Protein AF-A0A2T7EW88-F1 (afdb_monomer)

Mean predicted aligned error: 9.83 Å

Structure (mmCIF, N/CA/C/O backbone):
data_AF-A0A2T7EW88-F1
#
_entry.id   AF-A0A2T7EW88-F1
#
loop_
_atom_site.group_PDB
_atom_site.id
_atom_site.type_symbol
_atom_site.label_atom_id
_atom_site.label_alt_id
_atom_site.label_comp_id
_atom_site.label_asym_id
_atom_site.label_entity_id
_atom_site.label_seq_id
_atom_site.pdbx_PDB_ins_code
_atom_site.Cartn_x
_atom_site.Cartn_y
_atom_site.Cartn_z
_atom_site.occupancy
_atom_site.B_iso_or_equiv
_atom_site.auth_seq_id
_atom_site.auth_comp_id
_atom_site.auth_asym_id
_atom_site.auth_atom_id
_atom_site.pdbx_PDB_model_num
ATOM 1 N N . MET A 1 1 ? 34.403 -32.600 -33.759 1.00 54.12 1 MET A N 1
ATOM 2 C CA . MET A 1 1 ? 34.327 -32.278 -32.314 1.00 54.12 1 MET A CA 1
ATOM 3 C C . MET A 1 1 ? 34.501 -30.771 -32.156 1.00 54.12 1 MET A C 1
ATOM 5 O O . MET A 1 1 ? 35.353 -30.230 -32.841 1.00 54.12 1 MET A O 1
ATOM 9 N N . PHE A 1 2 ? 33.695 -30.127 -31.301 1.00 52.91 2 PHE A N 1
ATOM 10 C CA . PHE A 1 2 ? 33.738 -28.695 -30.920 1.00 52.91 2 PHE A CA 1
ATOM 11 C C . PHE A 1 2 ? 33.081 -27.637 -31.835 1.00 52.91 2 PHE A C 1
ATOM 13 O O . PHE A 1 2 ? 33.656 -26.585 -32.072 1.00 52.91 2 PHE A O 1
ATOM 20 N N . SER A 1 3 ? 31.824 -27.838 -32.253 1.00 55.34 3 SER A N 1
ATOM 21 C CA . SER A 1 3 ? 30.987 -26.744 -32.810 1.00 55.34 3 SER A CA 1
ATOM 22 C C . SER A 1 3 ? 29.745 -26.427 -31.953 1.00 55.34 3 SER A C 1
ATOM 24 O O . SER A 1 3 ? 28.782 -25.827 -32.406 1.00 55.34 3 SER A O 1
ATOM 26 N N . TRP A 1 4 ? 29.761 -26.814 -30.672 1.00 54.62 4 TRP A N 1
ATOM 27 C CA . TRP A 1 4 ? 28.675 -26.542 -29.712 1.00 54.62 4 TRP A CA 1
ATOM 28 C C . TRP A 1 4 ? 29.039 -25.479 -28.660 1.00 54.62 4 TRP A C 1
ATOM 30 O O . TRP A 1 4 ? 28.329 -25.294 -27.677 1.00 54.62 4 TRP A O 1
ATOM 40 N N . ILE A 1 5 ? 30.156 -24.769 -28.865 1.00 60.06 5 ILE A N 1
ATOM 41 C CA . ILE A 1 5 ? 30.682 -23.766 -27.922 1.00 60.06 5 ILE A CA 1
ATOM 42 C C . ILE A 1 5 ? 29.993 -22.401 -28.064 1.00 60.06 5 ILE A C 1
ATOM 44 O O . ILE A 1 5 ? 30.042 -21.602 -27.137 1.00 60.06 5 ILE A O 1
ATOM 48 N N . LEU A 1 6 ? 29.228 -22.145 -29.126 1.00 54.72 6 LEU A N 1
ATOM 49 C CA . LEU A 1 6 ? 28.382 -20.947 -29.202 1.00 54.72 6 LEU A CA 1
ATOM 50 C C . LEU A 1 6 ? 27.029 -21.187 -28.514 1.00 54.72 6 LEU A C 1
ATOM 52 O O . LEU A 1 6 ? 25.952 -20.910 -29.031 1.00 54.72 6 LEU A O 1
ATOM 56 N N . ARG A 1 7 ? 27.131 -21.705 -27.286 1.00 55.59 7 ARG A N 1
ATOM 57 C CA . ARG A 1 7 ? 26.180 -21.514 -26.202 1.00 55.59 7 ARG A CA 1
ATOM 58 C C . ARG A 1 7 ? 26.228 -20.036 -25.839 1.00 55.59 7 ARG A C 1
ATOM 60 O O . ARG A 1 7 ? 27.092 -19.580 -25.098 1.00 55.59 7 ARG A O 1
ATOM 67 N N . GLY A 1 8 ? 25.283 -19.296 -26.372 1.00 46.34 8 GLY A N 1
ATOM 68 C CA . GLY A 1 8 ? 25.019 -17.939 -25.952 1.00 46.34 8 GLY A CA 1
ATOM 69 C C . GLY A 1 8 ? 23.699 -17.550 -26.557 1.00 46.34 8 GLY A C 1
ATOM 70 O O . GLY A 1 8 ? 23.684 -17.031 -27.668 1.00 46.34 8 GLY A O 1
ATOM 71 N N . CYS A 1 9 ? 22.605 -17.839 -25.845 1.00 45.00 9 CYS A N 1
ATOM 72 C CA . CYS A 1 9 ? 21.364 -17.096 -26.011 1.00 45.00 9 CYS A CA 1
ATOM 73 C C . CYS A 1 9 ? 21.724 -15.627 -25.817 1.00 45.00 9 CYS A C 1
ATOM 75 O O . CYS A 1 9 ? 21.768 -15.108 -24.704 1.00 45.00 9 CYS A O 1
ATOM 77 N N . ARG A 1 10 ? 22.086 -14.984 -26.919 1.00 46.03 10 ARG A N 1
ATOM 78 C CA . ARG A 1 10 ? 22.114 -13.548 -27.043 1.00 46.03 10 ARG A CA 1
ATOM 79 C C . ARG A 1 10 ? 20.647 -13.187 -27.206 1.00 46.03 10 ARG A C 1
ATOM 81 O O . ARG A 1 10 ? 20.185 -12.944 -28.313 1.00 46.03 10 ARG A O 1
ATOM 88 N N . ASP A 1 11 ? 19.905 -13.259 -26.103 1.00 49.38 11 ASP A N 1
ATOM 89 C CA . ASP A 1 11 ? 18.691 -12.473 -25.956 1.00 49.38 11 ASP A CA 1
ATOM 90 C C . ASP A 1 11 ? 19.153 -11.015 -26.023 1.00 49.38 11 ASP A C 1
ATOM 92 O O . ASP A 1 11 ? 19.341 -10.339 -25.014 1.00 49.38 11 ASP A O 1
ATOM 96 N N . GLU A 1 12 ? 19.381 -10.522 -27.240 1.00 52.97 12 GLU A N 1
ATOM 97 C CA . GLU A 1 12 ? 19.181 -9.114 -27.535 1.00 52.97 12 GLU A CA 1
ATOM 98 C C . GLU A 1 12 ? 17.672 -8.879 -27.482 1.00 52.97 12 GLU A C 1
ATOM 100 O O . GLU A 1 12 ? 16.993 -8.650 -28.479 1.00 52.97 12 GLU A O 1
ATOM 105 N N . CYS A 1 13 ? 17.137 -8.953 -26.262 1.00 51.38 13 CYS A N 1
ATOM 106 C CA . CYS A 1 13 ? 15.988 -8.161 -25.897 1.00 51.38 13 CYS A CA 1
ATOM 107 C C . CYS A 1 13 ? 16.476 -6.730 -26.113 1.00 51.38 13 CYS A C 1
ATOM 109 O O . CYS A 1 13 ? 17.298 -6.231 -25.340 1.00 51.38 13 CYS A O 1
ATOM 111 N N . SER A 1 14 ? 16.112 -6.143 -27.254 1.00 64.50 14 SER A N 1
ATOM 112 C CA . SER A 1 14 ? 16.576 -4.814 -27.640 1.00 64.50 14 SER A CA 1
ATOM 113 C C . SER A 1 14 ? 16.349 -3.871 -26.459 1.00 64.50 14 SER A C 1
ATOM 115 O O . SER A 1 14 ? 15.374 -4.035 -25.728 1.00 64.50 14 SER A O 1
ATOM 117 N N . ALA A 1 15 ? 17.209 -2.873 -26.246 1.00 70.81 15 ALA A N 1
ATOM 118 C CA . ALA A 1 15 ? 17.064 -1.952 -25.109 1.00 70.81 15 ALA A CA 1
ATOM 119 C C . ALA A 1 15 ? 15.630 -1.373 -24.989 1.00 70.81 15 ALA A C 1
ATOM 121 O O . ALA A 1 15 ? 15.135 -1.129 -23.893 1.00 70.81 15 ALA A O 1
ATOM 122 N N . SER A 1 16 ? 14.919 -1.241 -26.118 1.00 74.69 16 SER A N 1
ATOM 123 C CA . SER A 1 16 ? 13.492 -0.902 -26.172 1.00 74.69 16 SER A CA 1
ATOM 124 C C . SER A 1 16 ? 12.571 -1.915 -25.471 1.00 74.69 16 SER A C 1
ATOM 126 O O . SER A 1 16 ? 11.675 -1.509 -24.732 1.00 74.69 16 SER A O 1
ATOM 128 N N . ASP A 1 17 ? 12.773 -3.216 -25.668 1.00 80.00 17 ASP A N 1
ATOM 129 C CA . ASP A 1 17 ? 11.967 -4.275 -25.054 1.00 80.00 17 ASP A CA 1
ATOM 130 C C . ASP A 1 17 ? 12.226 -4.388 -23.550 1.00 80.00 17 ASP A C 1
ATOM 132 O O . ASP A 1 17 ? 11.283 -4.560 -22.777 1.00 80.00 17 ASP A O 1
ATOM 136 N N . GLN A 1 18 ? 13.470 -4.174 -23.110 1.00 77.75 18 GLN A N 1
ATOM 137 C CA . GLN A 1 18 ? 13.804 -4.105 -21.683 1.00 77.75 18 GLN A CA 1
ATOM 138 C C . GLN A 1 18 ? 13.102 -2.926 -20.994 1.00 77.75 18 GLN A C 1
ATOM 140 O O . GLN A 1 18 ? 12.552 -3.078 -19.901 1.00 77.75 18 GLN A O 1
ATOM 145 N N . LEU A 1 19 ? 13.057 -1.761 -21.651 1.00 79.38 19 LEU A N 1
ATOM 146 C CA . LEU A 1 19 ? 12.337 -0.585 -21.150 1.00 79.38 19 LEU A CA 1
ATOM 147 C C . LEU A 1 19 ? 10.821 -0.817 -21.103 1.00 79.38 19 LEU A C 1
ATOM 149 O O . LEU A 1 19 ? 10.171 -0.449 -20.122 1.00 79.38 19 LEU A O 1
ATOM 153 N N . LYS A 1 20 ? 10.249 -1.468 -22.125 1.00 82.94 20 LYS A N 1
ATOM 154 C CA . LYS A 1 20 ? 8.825 -1.845 -22.137 1.00 82.94 20 LYS A CA 1
ATOM 155 C C . LYS A 1 20 ? 8.494 -2.829 -21.018 1.00 82.94 20 LYS A C 1
ATOM 157 O O . LYS A 1 20 ? 7.539 -2.603 -20.283 1.00 82.94 20 LYS A O 1
ATOM 162 N N . GLN A 1 21 ? 9.305 -3.869 -20.835 1.00 82.69 21 GLN A N 1
ATOM 163 C CA . GLN A 1 21 ? 9.113 -4.845 -19.765 1.00 82.69 21 GLN A CA 1
ATOM 164 C C . GLN A 1 21 ? 9.225 -4.192 -18.382 1.00 82.69 21 GLN A C 1
ATOM 166 O O . GLN A 1 21 ? 8.393 -4.452 -17.512 1.00 82.69 21 GLN A O 1
ATOM 171 N N . ALA A 1 22 ? 10.203 -3.304 -18.177 1.00 83.06 22 ALA A N 1
ATOM 172 C CA . ALA A 1 22 ? 10.329 -2.547 -1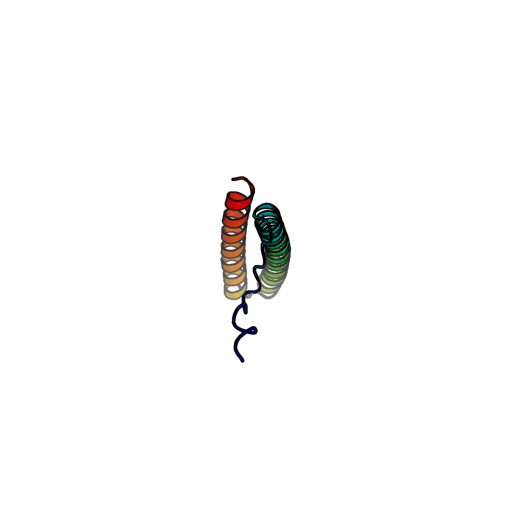6.935 1.00 83.06 22 ALA A CA 1
ATOM 173 C C . ALA A 1 22 ? 9.078 -1.694 -16.669 1.00 83.06 22 ALA A C 1
ATOM 175 O O . ALA A 1 22 ? 8.534 -1.733 -15.563 1.00 83.06 22 ALA A O 1
ATOM 176 N N . ARG A 1 23 ? 8.571 -0.989 -17.691 1.00 79.94 23 ARG A N 1
ATOM 177 C CA . ARG A 1 23 ? 7.329 -0.206 -17.608 1.00 79.94 23 ARG A CA 1
ATOM 178 C C . ARG A 1 23 ? 6.136 -1.075 -17.204 1.00 79.94 23 ARG A C 1
ATOM 180 O O . ARG A 1 23 ? 5.417 -0.707 -16.27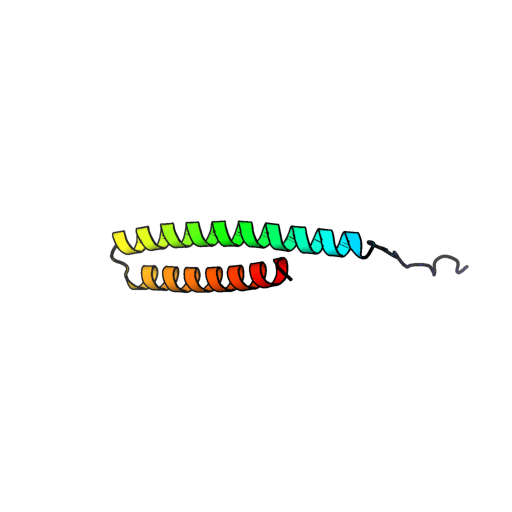7 1.00 79.94 23 ARG A O 1
ATOM 187 N N . ASP A 1 24 ? 5.938 -2.217 -17.857 1.00 85.56 24 ASP A N 1
ATOM 188 C CA . ASP A 1 24 ? 4.849 -3.148 -17.537 1.00 85.56 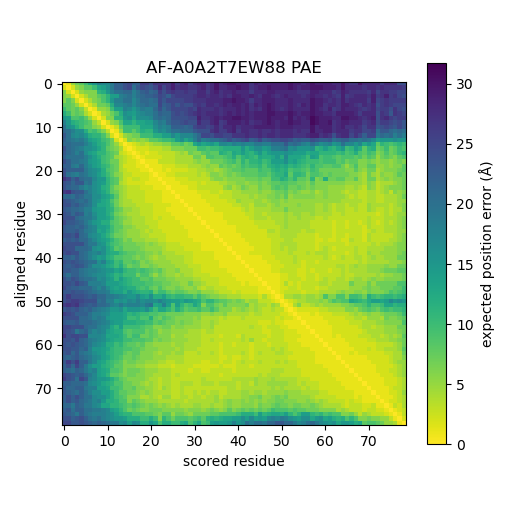24 ASP A CA 1
ATOM 189 C C . ASP A 1 24 ? 4.940 -3.661 -16.093 1.00 85.56 24 ASP A C 1
ATOM 191 O O . ASP A 1 24 ? 3.942 -3.698 -15.369 1.00 85.56 24 ASP A O 1
ATOM 195 N N . VAL A 1 25 ? 6.151 -3.967 -15.619 1.00 87.06 25 VAL A N 1
ATOM 196 C CA . VAL A 1 25 ? 6.381 -4.377 -14.227 1.00 87.06 25 VAL A CA 1
ATOM 197 C C . VAL A 1 25 ? 6.033 -3.255 -13.244 1.00 87.06 25 VAL A C 1
ATOM 199 O O . VAL A 1 25 ? 5.440 -3.534 -12.198 1.00 87.06 25 VAL A O 1
ATOM 202 N N . PHE A 1 26 ? 6.360 -1.994 -13.546 1.00 86.00 2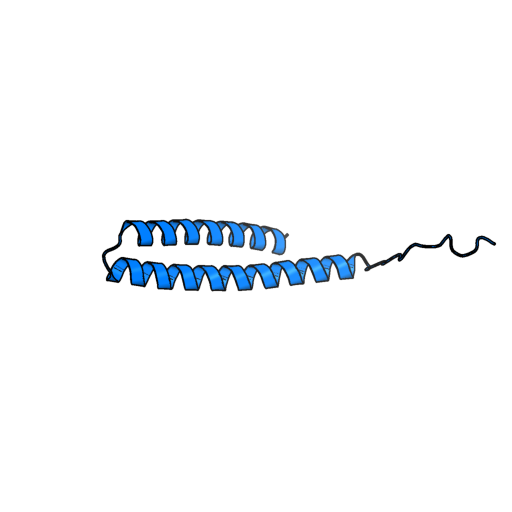6 PHE A N 1
ATOM 203 C CA . PHE A 1 26 ? 5.982 -0.861 -12.693 1.00 86.00 26 PHE A CA 1
ATOM 204 C C . PHE A 1 26 ? 4.464 -0.648 -12.649 1.00 86.00 26 PHE A C 1
ATOM 206 O O . PHE A 1 26 ? 3.914 -0.490 -11.556 1.00 86.00 26 PHE A O 1
ATOM 213 N N . VAL A 1 27 ? 3.777 -0.747 -13.791 1.00 86.50 27 VAL A N 1
ATOM 214 C CA . VAL A 1 27 ? 2.307 -0.645 -13.875 1.00 86.50 27 VAL A CA 1
ATOM 215 C C . VAL A 1 27 ? 1.631 -1.768 -13.084 1.00 86.50 27 VAL A C 1
ATOM 217 O O . VAL A 1 27 ? 0.741 -1.514 -12.267 1.00 86.50 27 VAL A O 1
ATOM 220 N N . ALA A 1 28 ? 2.089 -3.011 -13.251 1.00 89.06 28 ALA A N 1
ATOM 221 C CA . ALA A 1 28 ? 1.564 -4.147 -12.501 1.00 89.06 28 ALA A CA 1
ATOM 222 C C . ALA A 1 28 ? 1.792 -3.988 -10.986 1.00 89.06 28 ALA A C 1
ATOM 224 O O . ALA A 1 28 ? 0.894 -4.268 -10.184 1.00 89.06 28 ALA A O 1
ATOM 225 N N . LYS A 1 29 ? 2.969 -3.494 -10.572 1.00 88.25 29 LYS A N 1
ATOM 226 C CA . LYS A 1 29 ? 3.265 -3.209 -9.158 1.00 88.25 29 LYS A CA 1
ATOM 227 C C . LYS A 1 29 ? 2.364 -2.115 -8.586 1.00 88.25 29 LYS A C 1
ATOM 229 O O . LYS A 1 29 ? 1.893 -2.280 -7.458 1.00 88.25 29 LYS A O 1
ATOM 234 N N . GLU A 1 30 ? 2.101 -1.041 -9.333 1.00 87.69 30 GLU A N 1
ATOM 235 C CA . GLU A 1 30 ? 1.208 0.037 -8.889 1.00 87.69 30 GLU A CA 1
ATOM 236 C C . GLU A 1 30 ? -0.218 -0.490 -8.647 1.00 87.69 30 GLU A C 1
ATOM 238 O O . GLU A 1 30 ? -0.782 -0.275 -7.570 1.00 87.69 30 GLU A O 1
ATOM 243 N N . ALA A 1 31 ? -0.757 -1.277 -9.584 1.00 89.44 31 ALA A N 1
ATOM 244 C CA . ALA A 1 31 ? -2.091 -1.868 -9.464 1.00 89.44 31 ALA A CA 1
ATOM 245 C C . ALA A 1 31 ? -2.215 -2.808 -8.246 1.00 89.44 31 ALA A C 1
ATOM 247 O O . ALA A 1 31 ? -3.195 -2.759 -7.493 1.00 89.44 31 ALA A O 1
ATOM 248 N N . VAL A 1 32 ? -1.199 -3.646 -8.004 1.00 92.12 32 VAL A N 1
ATOM 249 C CA . VAL A 1 32 ? -1.166 -4.543 -6.837 1.00 92.12 32 VAL A CA 1
ATOM 250 C C . VAL A 1 32 ? -1.092 -3.752 -5.529 1.00 92.12 32 VAL A C 1
ATOM 252 O O . VAL A 1 32 ? -1.783 -4.101 -4.566 1.00 92.12 32 VAL A O 1
ATOM 255 N N . LEU A 1 33 ? -0.280 -2.693 -5.471 1.00 89.25 33 LEU A N 1
ATOM 256 C CA . LEU A 1 33 ? -0.170 -1.846 -4.281 1.00 89.25 33 LEU A CA 1
ATOM 257 C C . LEU A 1 33 ? -1.473 -1.097 -3.992 1.00 89.25 33 LEU A C 1
ATOM 259 O O . LEU A 1 33 ? -1.907 -1.103 -2.838 1.00 89.25 33 LEU A O 1
ATOM 263 N N . GLN A 1 34 ? -2.148 -0.546 -5.007 1.00 89.81 34 GLN A N 1
ATOM 264 C CA . GLN A 1 34 ? -3.476 0.052 -4.827 1.00 89.81 34 GLN A CA 1
ATOM 265 C C . GLN A 1 34 ? -4.472 -0.947 -4.236 1.00 89.81 34 GLN A C 1
ATOM 267 O O . GLN A 1 34 ? -5.158 -0.632 -3.261 1.00 89.81 34 GLN A O 1
ATOM 272 N N . LYS A 1 35 ? -4.526 -2.170 -4.778 1.00 93.06 35 LYS A N 1
ATOM 273 C CA . LYS A 1 35 ? -5.434 -3.209 -4.272 1.00 93.06 35 LYS A CA 1
ATOM 274 C C . LYS A 1 35 ? -5.141 -3.551 -2.808 1.00 93.06 35 LYS A C 1
ATOM 276 O O . LYS A 1 35 ? -6.071 -3.665 -2.011 1.00 93.06 35 LYS A O 1
ATOM 281 N N . LYS A 1 36 ? -3.860 -3.654 -2.432 1.00 91.19 36 LYS A N 1
ATOM 282 C CA . LYS A 1 36 ? -3.445 -3.885 -1.037 1.00 91.19 36 LYS A CA 1
ATOM 283 C C . LYS A 1 36 ? -3.845 -2.733 -0.114 1.00 91.19 36 LYS A C 1
ATOM 285 O O . LYS A 1 36 ? -4.333 -2.990 0.982 1.00 91.19 36 LYS A O 1
ATOM 290 N N . ILE A 1 37 ? -3.688 -1.481 -0.550 1.00 90.69 37 ILE A N 1
ATOM 291 C CA . ILE A 1 37 ? -4.097 -0.300 0.227 1.00 90.69 37 ILE A CA 1
ATOM 292 C C . ILE A 1 37 ? -5.605 -0.328 0.498 1.00 90.69 37 ILE A C 1
ATOM 294 O O . ILE A 1 37 ? -6.013 -0.138 1.644 1.00 90.69 37 ILE A O 1
ATOM 298 N N . SER A 1 38 ? -6.426 -0.617 -0.515 1.00 91.38 38 SER A N 1
ATOM 299 C CA . SER A 1 38 ? -7.882 -0.735 -0.348 1.00 91.38 38 SER A CA 1
ATOM 300 C C . SER A 1 38 ? -8.263 -1.838 0.645 1.00 91.38 38 SER A C 1
ATOM 302 O O . SER A 1 38 ? -9.078 -1.608 1.536 1.00 91.38 38 SER A O 1
ATOM 304 N N . GLN A 1 39 ? -7.604 -2.999 0.571 1.00 92.12 39 GLN A N 1
ATOM 305 C CA . GLN A 1 39 ? -7.831 -4.112 1.501 1.00 92.12 39 GLN A CA 1
ATOM 306 C C . GLN A 1 39 ? -7.411 -3.799 2.945 1.00 92.12 39 GLN A C 1
ATOM 308 O O . GLN A 1 39 ? -8.081 -4.214 3.891 1.00 92.12 39 GLN A O 1
ATOM 313 N N . GLU A 1 40 ? -6.289 -3.105 3.150 1.00 89.06 40 GLU A N 1
ATOM 314 C CA . GLU A 1 40 ? -5.874 -2.662 4.490 1.00 89.06 40 GLU A CA 1
ATOM 315 C C . GLU A 1 40 ? -6.830 -1.594 5.044 1.00 89.06 40 GLU A C 1
ATOM 317 O O . GLU A 1 40 ? -7.083 -1.565 6.247 1.00 89.06 40 GLU A O 1
ATOM 322 N N . MET A 1 41 ? -7.408 -0.750 4.182 1.00 88.94 41 MET A N 1
ATOM 323 C CA . MET A 1 41 ? -8.418 0.240 4.571 1.00 88.94 41 MET A CA 1
ATOM 324 C C . MET A 1 41 ? -9.737 -0.402 5.010 1.00 88.94 41 MET A C 1
ATOM 326 O O . MET A 1 41 ? -10.315 0.040 6.003 1.00 88.94 41 MET A O 1
ATOM 330 N N . GLU A 1 42 ? -10.221 -1.431 4.312 1.00 92.38 42 GLU A N 1
ATOM 331 C CA . GLU A 1 42 ? -11.397 -2.196 4.756 1.00 92.38 42 GLU A CA 1
ATOM 332 C C . GLU A 1 42 ? -11.139 -2.894 6.093 1.00 92.38 42 GLU A C 1
ATOM 334 O O . GLU A 1 42 ? -11.905 -2.700 7.038 1.00 92.38 42 GLU A O 1
ATOM 339 N N . ARG A 1 43 ? -9.996 -3.578 6.234 1.00 88.75 43 ARG A N 1
ATOM 340 C CA . ARG A 1 43 ? -9.608 -4.211 7.505 1.00 88.75 43 ARG A CA 1
ATOM 341 C C . ARG A 1 43 ? -9.475 -3.205 8.647 1.00 88.75 43 ARG A C 1
ATOM 343 O O . ARG A 1 43 ? -9.952 -3.458 9.749 1.00 88.75 43 ARG A O 1
ATOM 350 N N . ALA A 1 44 ? -8.908 -2.022 8.403 1.00 88.06 44 ALA A N 1
ATOM 351 C CA . ALA A 1 44 ? -8.849 -0.959 9.408 1.00 88.06 44 ALA A CA 1
ATOM 352 C C . ALA A 1 44 ? -10.251 -0.517 9.874 1.00 88.06 44 ALA A C 1
ATOM 354 O O . ALA A 1 44 ? -10.459 -0.275 11.068 1.00 88.06 44 ALA A O 1
ATOM 355 N N . LYS A 1 45 ? -11.223 -0.431 8.952 1.00 90.38 45 LYS A N 1
ATOM 356 C CA . LYS A 1 45 ? -12.620 -0.100 9.282 1.00 90.38 45 LYS A CA 1
ATOM 357 C C . LYS A 1 45 ? -13.263 -1.194 10.135 1.00 90.38 45 LYS A C 1
ATOM 359 O O . LYS A 1 45 ? -13.933 -0.870 11.113 1.00 90.38 45 LYS A O 1
ATOM 364 N N . GLU A 1 46 ? -13.033 -2.464 9.818 1.00 91.56 46 GLU A N 1
ATOM 365 C CA . GLU A 1 46 ? -13.515 -3.605 10.613 1.00 91.56 46 GLU A CA 1
ATOM 366 C C . GLU A 1 46 ? -12.901 -3.638 12.020 1.00 91.56 46 GLU A C 1
ATOM 368 O O . GLU A 1 46 ? -13.617 -3.815 13.009 1.00 91.56 46 GLU A O 1
ATOM 373 N N . PHE A 1 47 ? -11.595 -3.383 12.146 1.00 90.25 47 PHE A N 1
ATOM 374 C CA . PHE A 1 47 ? -10.928 -3.301 13.450 1.00 90.25 47 PHE A CA 1
ATOM 375 C C . PHE A 1 47 ? -11.407 -2.113 14.286 1.00 90.25 47 PHE A C 1
ATOM 377 O O . PHE A 1 47 ? -11.534 -2.222 15.504 1.00 90.25 47 PHE A O 1
ATOM 384 N N . THR A 1 48 ? -11.740 -0.995 13.640 1.00 86.50 48 THR A N 1
ATOM 385 C CA . THR A 1 48 ? -12.337 0.158 14.327 1.00 86.50 48 THR A CA 1
ATOM 386 C C . THR A 1 48 ? -13.740 -0.177 14.838 1.00 86.50 48 THR A C 1
ATOM 388 O O . THR A 1 48 ? -14.055 0.133 15.985 1.00 86.50 48 THR A O 1
ATOM 391 N N . LYS A 1 49 ? -14.562 -0.862 14.029 1.00 90.44 49 LYS A N 1
ATOM 392 C CA . LYS A 1 49 ? -15.913 -1.309 14.419 1.00 90.44 49 LYS A CA 1
ATOM 393 C C . LYS A 1 49 ? -15.904 -2.343 15.548 1.00 90.44 49 LYS A C 1
ATOM 395 O O . LYS A 1 49 ? -16.763 -2.291 16.418 1.00 90.44 49 LYS A O 1
ATOM 400 N N . SER A 1 50 ? -14.931 -3.252 15.555 1.00 89.38 50 SER A N 1
ATOM 401 C CA . SER A 1 50 ? -14.752 -4.260 16.614 1.00 89.38 50 SER A CA 1
ATOM 402 C C . SER A 1 50 ? -14.049 -3.720 17.870 1.00 89.38 50 SER A C 1
ATOM 404 O O . SER A 1 50 ? -13.789 -4.477 18.801 1.00 89.38 50 SER A O 1
ATOM 406 N N . GLY A 1 51 ? -13.733 -2.419 17.923 1.00 89.31 51 GLY A N 1
ATOM 407 C CA . GLY A 1 51 ? -13.112 -1.774 19.086 1.00 89.31 51 GLY A CA 1
ATOM 408 C C . GLY A 1 51 ? -11.614 -2.056 19.254 1.00 89.31 51 GLY A C 1
ATOM 409 O O . GLY A 1 51 ? -11.003 -1.594 20.221 1.00 89.31 51 GLY A O 1
ATOM 410 N N . ASN A 1 52 ? -10.982 -2.756 18.307 1.00 87.94 52 ASN A N 1
ATOM 411 C CA . ASN A 1 52 ? -9.564 -3.097 18.360 1.00 87.94 52 ASN A CA 1
ATOM 412 C C . ASN A 1 52 ? -8.685 -1.972 17.784 1.00 87.94 52 ASN A C 1
ATOM 414 O O . ASN A 1 52 ? -8.208 -2.005 16.645 1.00 87.94 52 ASN A O 1
ATOM 418 N N . LYS A 1 53 ? -8.444 -0.956 18.619 1.00 87.94 53 LYS A N 1
ATOM 419 C CA . LYS A 1 53 ? -7.675 0.251 18.266 1.00 87.94 53 LYS A CA 1
ATOM 420 C C . LYS A 1 53 ? -6.225 -0.043 17.854 1.00 87.94 53 LYS A C 1
ATOM 422 O O . LYS A 1 53 ? -5.680 0.663 17.006 1.00 87.94 53 LYS A O 1
ATOM 427 N N . GLN A 1 54 ? -5.596 -1.077 18.421 1.00 91.06 54 GLN A N 1
ATOM 428 C CA . GLN A 1 54 ? -4.212 -1.437 18.088 1.00 91.06 54 GLN A CA 1
ATOM 429 C C . GLN A 1 54 ? -4.102 -2.043 16.688 1.00 91.06 54 GLN A C 1
ATOM 431 O O . GLN A 1 54 ? -3.237 -1.632 15.911 1.00 91.06 54 GLN A O 1
ATOM 436 N N . ALA A 1 55 ? -5.007 -2.963 16.341 1.00 88.88 55 ALA A N 1
ATOM 437 C CA . ALA A 1 55 ? -5.058 -3.553 15.007 1.00 88.88 55 ALA A CA 1
ATOM 438 C C . ALA A 1 55 ? -5.383 -2.494 13.938 1.00 88.88 55 ALA A C 1
ATOM 440 O O . ALA A 1 55 ? -4.702 -2.425 12.914 1.00 88.88 55 ALA A O 1
ATOM 441 N N . ALA A 1 56 ? -6.330 -1.590 14.221 1.00 87.56 56 ALA A N 1
ATOM 442 C CA . ALA A 1 56 ? -6.649 -0.469 13.337 1.00 87.56 56 ALA A CA 1
ATOM 443 C C . ALA A 1 56 ? -5.429 0.443 13.093 1.00 87.56 56 ALA A C 1
ATOM 445 O O . ALA A 1 56 ? -5.111 0.765 11.947 1.00 87.56 56 ALA A O 1
ATOM 446 N N . MET A 1 57 ? -4.684 0.802 14.147 1.00 90.69 57 MET A N 1
ATOM 447 C CA . MET A 1 57 ? -3.457 1.597 14.015 1.00 90.69 57 MET A CA 1
ATOM 448 C C . MET A 1 57 ? -2.378 0.871 13.199 1.00 90.69 57 MET A C 1
ATOM 450 O O . MET A 1 57 ? -1.667 1.503 12.414 1.00 90.69 57 MET A O 1
ATOM 454 N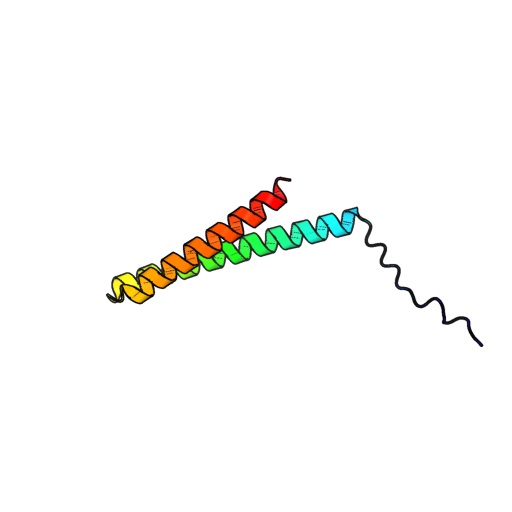 N . GLN A 1 58 ? -2.252 -0.449 13.352 1.00 91.94 58 GLN A N 1
ATOM 455 C CA . GLN A 1 58 ? -1.310 -1.243 12.564 1.00 91.94 58 GLN A CA 1
ATOM 456 C C . GLN A 1 58 ? -1.668 -1.248 11.071 1.00 91.94 58 GLN A C 1
ATOM 458 O O . GLN A 1 58 ? -0.780 -1.040 10.241 1.00 91.94 58 GLN A O 1
ATOM 463 N N . CYS A 1 59 ? -2.950 -1.400 10.725 1.00 90.69 59 CYS A N 1
ATOM 464 C CA . CYS A 1 59 ? -3.418 -1.294 9.340 1.00 90.69 59 CYS A CA 1
ATOM 465 C C . CYS A 1 59 ? -3.136 0.095 8.747 1.00 90.69 59 CYS A C 1
ATOM 467 O O . CYS A 1 59 ? -2.649 0.196 7.622 1.00 90.69 59 CYS A O 1
ATOM 469 N N . LEU A 1 60 ? -3.330 1.170 9.520 1.00 88.81 60 LEU A N 1
ATOM 470 C CA . LEU A 1 60 ? -3.001 2.531 9.075 1.00 88.81 60 LEU A CA 1
ATOM 471 C C . LEU A 1 60 ? -1.493 2.738 8.848 1.00 88.81 60 LEU A C 1
ATOM 473 O O . LEU A 1 60 ? -1.101 3.381 7.872 1.00 88.81 60 LEU A O 1
ATOM 477 N N . LYS A 1 61 ? -0.626 2.157 9.691 1.00 92.62 61 LYS A N 1
ATOM 478 C CA . LYS A 1 61 ? 0.833 2.176 9.465 1.00 92.62 61 LYS A CA 1
ATOM 479 C C . LYS A 1 61 ? 1.217 1.435 8.181 1.00 92.62 61 LYS A C 1
ATOM 481 O O . LYS A 1 61 ? 2.011 1.955 7.398 1.00 92.62 61 LYS A O 1
ATOM 486 N N . ARG A 1 62 ? 0.632 0.255 7.935 1.00 90.81 62 ARG A N 1
ATOM 487 C CA . ARG A 1 62 ? 0.855 -0.520 6.698 1.00 90.81 62 ARG A CA 1
ATOM 488 C C . ARG A 1 62 ? 0.380 0.237 5.463 1.00 90.81 62 ARG A C 1
ATOM 490 O O . ARG A 1 62 ? 1.100 0.285 4.470 1.00 90.81 62 ARG A O 1
ATOM 497 N N . LYS A 1 63 ? -0.776 0.899 5.553 1.00 91.06 63 LYS A N 1
ATOM 498 C CA . LYS A 1 63 ? -1.296 1.773 4.498 1.00 91.06 63 LYS A CA 1
ATOM 499 C C . LYS A 1 63 ? -0.277 2.852 4.114 1.00 91.06 63 LYS A 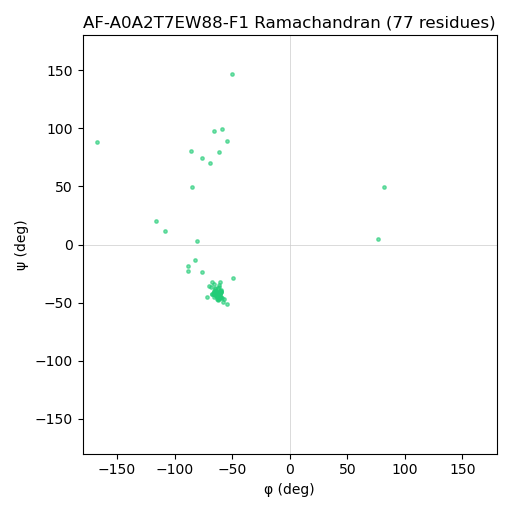C 1
ATOM 501 O O . LYS A 1 63 ? 0.082 2.949 2.945 1.00 91.06 63 LYS A O 1
ATOM 506 N N . LYS A 1 64 ? 0.255 3.587 5.097 1.00 92.06 64 LYS A N 1
ATOM 507 C CA . LYS A 1 64 ? 1.254 4.646 4.867 1.00 92.06 64 LYS A CA 1
ATOM 508 C C . LYS A 1 64 ? 2.549 4.111 4.240 1.00 92.06 64 LYS A C 1
ATOM 510 O O . LYS A 1 64 ? 3.146 4.765 3.389 1.00 92.06 64 LYS A O 1
ATOM 515 N N . TYR A 1 65 ? 2.974 2.909 4.629 1.00 92.62 65 TYR A N 1
ATOM 516 C CA . TYR A 1 65 ? 4.126 2.239 4.022 1.00 92.62 65 TYR A CA 1
ATOM 517 C C . TYR A 1 65 ? 3.889 1.908 2.538 1.00 92.62 65 TYR A C 1
ATOM 519 O O . TYR A 1 65 ? 4.753 2.178 1.704 1.00 92.62 65 TYR 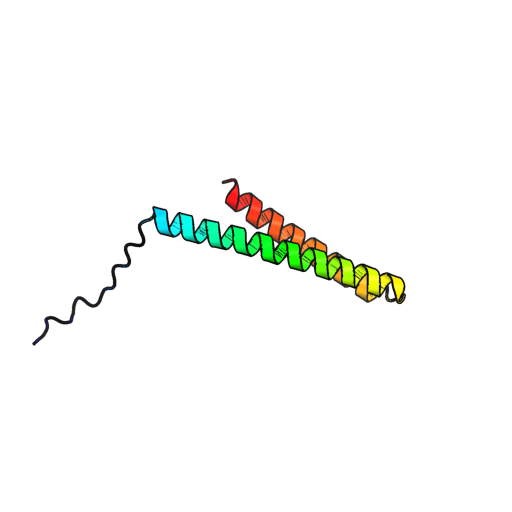A O 1
ATOM 527 N N . TYR A 1 66 ? 2.712 1.385 2.181 1.00 89.69 66 TYR A N 1
ATOM 528 C CA . TYR A 1 66 ? 2.369 1.119 0.779 1.00 89.69 66 TYR A CA 1
ATOM 529 C C . TYR A 1 66 ? 2.189 2.399 -0.045 1.00 89.69 66 TYR A C 1
ATOM 531 O O . TYR A 1 66 ? 2.625 2.434 -1.193 1.00 89.69 66 TYR A O 1
ATOM 539 N N . GLU A 1 67 ? 1.627 3.463 0.537 1.00 89.25 67 GLU A N 1
ATOM 540 C CA . GLU A 1 67 ? 1.555 4.789 -0.100 1.00 89.25 67 GLU A CA 1
ATOM 541 C C . GLU A 1 67 ? 2.960 5.338 -0.404 1.00 89.25 67 GLU A C 1
ATOM 543 O O . GLU A 1 67 ? 3.209 5.833 -1.503 1.00 89.25 67 GLU A O 1
ATOM 548 N N . SER A 1 68 ? 3.911 5.180 0.523 1.00 91.62 68 SER A N 1
ATOM 549 C CA . SER A 1 68 ? 5.312 5.562 0.301 1.00 91.62 68 SER A CA 1
ATOM 550 C C . SER A 1 68 ? 5.977 4.737 -0.809 1.00 91.62 68 SER A C 1
ATOM 552 O O . SER A 1 68 ? 6.707 5.294 -1.630 1.00 91.62 68 SER A O 1
ATOM 554 N N . GLN A 1 69 ? 5.702 3.430 -0.891 1.00 87.75 69 GLN A N 1
ATOM 555 C CA . GLN A 1 69 ? 6.193 2.596 -1.995 1.00 87.75 69 GLN A CA 1
ATOM 556 C C . GLN A 1 69 ? 5.583 2.989 -3.346 1.00 87.75 69 GLN A C 1
ATOM 558 O O . GLN A 1 69 ? 6.306 3.061 -4.338 1.00 87.75 69 GLN A O 1
ATOM 563 N N . MET A 1 70 ? 4.283 3.300 -3.395 1.00 87.00 70 MET A N 1
ATOM 564 C CA . MET A 1 70 ? 3.648 3.825 -4.610 1.00 87.00 70 MET A CA 1
ATOM 565 C C . MET A 1 70 ? 4.264 5.152 -5.041 1.00 87.00 70 MET A C 1
ATOM 567 O O . MET A 1 70 ? 4.518 5.343 -6.225 1.00 87.00 70 MET A O 1
ATOM 571 N N . SER A 1 71 ? 4.536 6.057 -4.098 1.00 88.75 71 SER A N 1
ATOM 572 C CA . SER A 1 71 ? 5.175 7.338 -4.411 1.00 88.75 71 SER A CA 1
ATOM 573 C C . SER A 1 71 ? 6.551 7.147 -5.052 1.00 88.75 71 SER A C 1
ATOM 575 O O . SER A 1 71 ? 6.877 7.850 -6.004 1.00 88.75 71 SER A O 1
ATOM 577 N N . GLN A 1 72 ? 7.339 6.184 -4.566 1.00 87.12 72 GLN A N 1
ATOM 578 C CA . GLN A 1 72 ? 8.638 5.847 -5.155 1.00 87.12 72 GLN A CA 1
ATOM 579 C C . GLN A 1 72 ? 8.483 5.266 -6.565 1.00 87.12 72 GLN A C 1
ATOM 581 O O . GLN A 1 72 ? 9.161 5.714 -7.485 1.00 87.12 72 GLN A O 1
ATOM 586 N N . ILE A 1 73 ? 7.548 4.333 -6.769 1.00 86.94 73 ILE A N 1
ATOM 587 C CA . ILE A 1 73 ? 7.277 3.759 -8.098 1.00 86.94 73 ILE A CA 1
ATOM 588 C C . ILE A 1 73 ? 6.832 4.841 -9.087 1.00 86.94 73 ILE A C 1
ATOM 590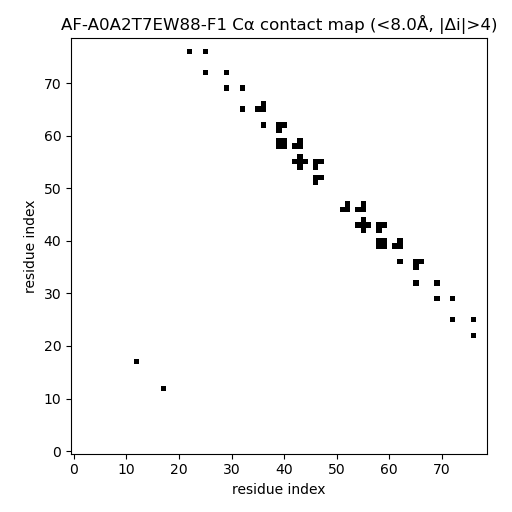 O O . ILE A 1 73 ? 7.380 4.915 -10.182 1.00 86.94 73 ILE A O 1
ATOM 594 N N . ARG A 1 74 ? 5.918 5.737 -8.691 1.00 82.69 74 ARG A N 1
ATOM 595 C CA . ARG A 1 74 ? 5.519 6.868 -9.541 1.00 82.69 74 ARG A CA 1
ATOM 596 C C . ARG A 1 74 ? 6.680 7.791 -9.871 1.00 82.69 74 ARG A C 1
ATOM 598 O O . ARG A 1 74 ? 6.768 8.249 -11.002 1.00 82.69 74 ARG A O 1
ATOM 605 N N . SER A 1 75 ? 7.562 8.061 -8.906 1.00 85.44 75 SER A N 1
ATOM 606 C CA . SER A 1 75 ? 8.725 8.922 -9.144 1.00 85.44 75 SER A CA 1
ATOM 607 C C . SER A 1 75 ? 9.664 8.346 -10.208 1.00 85.44 75 SER A C 1
ATOM 609 O O . SER A 1 75 ? 10.193 9.100 -11.013 1.00 85.44 75 SER A O 1
ATOM 611 N N . LEU A 1 76 ? 9.794 7.015 -10.264 1.00 82.31 76 LEU A N 1
ATOM 612 C CA . LEU A 1 76 ? 10.589 6.309 -11.272 1.00 82.31 76 LEU A CA 1
ATOM 613 C C . LEU A 1 76 ? 9.910 6.241 -12.645 1.00 82.31 76 LEU A C 1
ATOM 615 O O . LEU A 1 76 ? 10.592 6.052 -13.638 1.00 82.31 76 LEU A O 1
ATOM 619 N N . GLN A 1 77 ? 8.581 6.346 -12.701 1.00 71.56 77 GLN A N 1
ATOM 620 C CA . GLN A 1 77 ? 7.805 6.235 -13.940 1.00 71.56 77 GLN A CA 1
ATOM 621 C C . GLN A 1 77 ? 7.637 7.581 -14.669 1.00 71.56 77 GLN A C 1
ATOM 623 O O . GLN A 1 77 ? 7.272 7.600 -15.842 1.00 71.56 77 GLN A O 1
ATOM 628 N N . ILE A 1 78 ? 7.842 8.694 -13.958 1.00 68.50 78 ILE A N 1
ATOM 629 C CA . ILE A 1 78 ? 7.790 10.067 -14.493 1.00 68.50 78 ILE A CA 1
ATOM 630 C C . ILE A 1 78 ? 9.162 10.517 -15.031 1.00 68.50 78 ILE A C 1
ATOM 632 O O . ILE A 1 78 ? 9.218 11.431 -15.851 1.00 68.50 78 ILE A O 1
ATOM 636 N N . LEU A 1 79 ? 10.240 9.887 -14.554 1.00 57.59 79 LEU A N 1
ATOM 637 C CA . LEU A 1 79 ? 11.625 10.075 -15.000 1.00 57.59 79 LEU A CA 1
ATOM 638 C C . LEU A 1 79 ? 11.882 9.336 -16.319 1.00 57.59 79 LEU A C 1
ATOM 640 O O . LEU A 1 79 ? 12.582 9.923 -17.171 1.00 5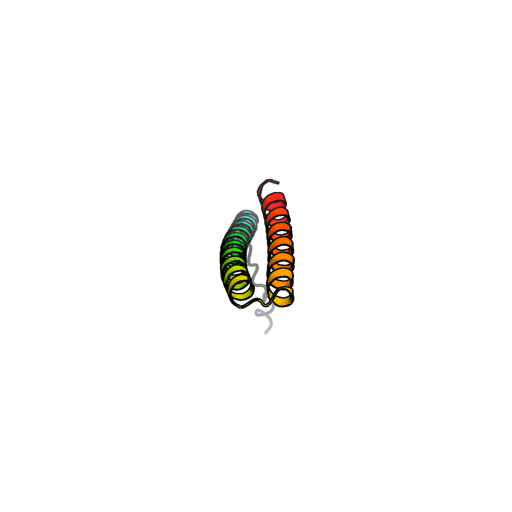7.59 79 LEU A O 1
#

pLDDT: mean 80.75, std 14.28, range [45.0, 93.06]

Organism: NCBI:txid1504633

Nearest PDB structures (foldseek):
  6zw4-assembly1_H  TM=9.557E-01  e=7.395E-01  Nostoc punctiforme
  6zw4-assembly1_T  TM=9.558E-01  e=7.395E-01  Nostoc punctiforme
  6zw4-assembly1_GA  TM=9.558E-01  e=7.395E-01  Nostoc punctiforme
  6zw4-assembly1_SA  TM=9.558E-01  e=7.395E-01  Nostoc punctiforme
  6cnn-assembly1_A  TM=8.620E-01  e=2.462E+00  Homo sapiens

InterPro domains:
  IPR005024 Snf7 family [PF03357] (15-75)
  IPR005024 Snf7 family [PTHR22761] (17-77)

Radius of gyration: 21.43 Å; Cα contacts (8 Å, |Δi|>4): 33; chains: 1; bounding box: 50×42×52 Å

Foldseek 3Di:
DDPPVPPDPPPCCPPVNVVVVVLVVLVVLLVVLVVLLVVLVVQLVVCVVVVNPVSNVVSVVVNVVSVVVNVVSVVVNVD

Secondary structure (DSSP, 8-state):
--------------HHHHHHHHHHHHHHHHHHHHHHHHHHHHHHHHHHHTT-HHHHHHHHHHHHHHHHHHHHHHHHHH-

Sequence (79 aa):
MFSWILRGCRDECSASDQLKQARDVFVAKEAVLQKKISQEMERAKEFTKSGNKQAAMQCLKRKKYYESQMSQIRSLQIL

Solvent-accessible surface area (backbone atoms only — not comparable to full-atom values): 4526 Å² total; per-residue (Å²): 140,86,87,74,75,84,74,64,88,75,76,72,62,46,73,68,53,52,52,50,51,52,50,52,53,51,54,54,50,47,55,52,46,52,54,50,39,54,52,34,51,53,50,22,51,51,24,52,74,71,67,37,62,67,60,19,51,51,28,52,52,52,34,53,53,48,52,52,50,46,52,53,53,51,58,65,72,76,106